Protein AF-A0A7Y3M6L6-F1 (afdb_monomer_lite)

Secondary structure (DSSP, 8-state):
-----PPPPPPPEEEEEETTS-EEEEEGGG-----HHHHHTSTTHHHHHHHHHHHHHHHHHHT----EEEPPPHHHHSPBPTTSEE-TT---SSS-HHHHHHHHHHHHTT--EEESHHHHHHHHHHHHHHT---SB-SS-SSB-HHHHHHHHHHHHHHHHHT-

Structure (mmCIF, N/CA/C/O backbone):
data_AF-A0A7Y3M6L6-F1
#
_entry.id   AF-A0A7Y3M6L6-F1
#
loop_
_atom_site.group_PDB
_atom_site.id
_atom_site.type_symbol
_atom_site.label_atom_id
_atom_site.label_alt_id
_atom_site.label_comp_id
_atom_site.label_asym_id
_atom_site.label_entity_id
_atom_site.label_seq_id
_atom_site.pdbx_PDB_ins_code
_atom_site.Cartn_x
_atom_site.Cartn_y
_atom_site.Cartn_z
_atom_site.occupancy
_atom_site.B_iso_or_equiv
_atom_site.auth_seq_id
_atom_site.auth_comp_id
_atom_site.auth_asym_id
_atom_site.auth_atom_id
_atom_site.pdbx_PDB_model_num
ATOM 1 N N . LEU A 1 1 ? -30.537 23.398 -22.363 1.00 46.38 1 LEU A N 1
ATOM 2 C CA . LEU A 1 1 ? -29.305 23.745 -21.617 1.00 46.38 1 LEU A CA 1
ATOM 3 C C . LEU A 1 1 ? -28.652 22.459 -21.111 1.00 46.38 1 LEU A C 1
ATOM 5 O O . LEU A 1 1 ? -28.718 22.153 -19.932 1.00 46.38 1 LEU A O 1
ATOM 9 N N . LEU A 1 2 ? -28.077 21.670 -22.021 1.00 45.72 2 LEU A N 1
ATOM 10 C CA . LEU A 1 2 ? -27.149 20.596 -21.671 1.00 45.72 2 LEU A CA 1
ATOM 11 C C . LEU A 1 2 ? -25.761 21.187 -21.897 1.00 45.72 2 LEU A C 1
ATOM 13 O O . LEU A 1 2 ? -25.328 21.326 -23.038 1.00 45.72 2 LEU A O 1
ATOM 17 N N . SER A 1 3 ? -25.142 21.664 -20.817 1.00 52.12 3 SER A N 1
ATOM 18 C CA . SER A 1 3 ? -23.756 22.124 -20.840 1.00 52.12 3 SER A CA 1
ATOM 19 C C . SER A 1 3 ? -22.883 20.951 -21.263 1.00 52.12 3 SER A C 1
ATOM 21 O O . SER A 1 3 ? -22.920 19.900 -20.625 1.00 52.12 3 SER A O 1
ATOM 23 N N . ALA A 1 4 ? -22.124 21.132 -22.341 1.00 55.09 4 ALA A N 1
ATOM 24 C CA . ALA A 1 4 ? -21.063 20.222 -22.727 1.00 55.09 4 ALA A CA 1
ATOM 25 C C . ALA A 1 4 ? -20.095 20.100 -21.543 1.00 55.09 4 ALA A C 1
ATOM 27 O O . ALA A 1 4 ? -19.437 21.070 -21.170 1.00 55.09 4 ALA A O 1
ATOM 28 N N . LEU A 1 5 ? -20.063 18.931 -20.905 1.00 56.50 5 LEU A N 1
ATOM 29 C CA . LEU A 1 5 ? -18.953 18.571 -20.038 1.00 56.50 5 LEU A CA 1
ATOM 30 C C . LEU A 1 5 ? -17.742 18.456 -20.961 1.00 56.50 5 LEU A C 1
ATOM 32 O O . LEU A 1 5 ? -17.739 17.616 -21.863 1.00 56.50 5 LEU A O 1
ATOM 36 N N . GLU A 1 6 ? -16.755 19.335 -20.790 1.00 52.41 6 GLU A N 1
ATOM 37 C CA . GLU A 1 6 ? -15.472 19.157 -21.462 1.00 52.41 6 GLU A CA 1
ATOM 38 C C . GLU A 1 6 ? -14.957 17.743 -21.153 1.00 52.41 6 GLU A C 1
ATOM 40 O O . GLU A 1 6 ? -15.026 17.313 -19.994 1.00 52.41 6 GLU A O 1
ATOM 45 N N . PRO A 1 7 ? -14.470 16.988 -22.154 1.00 55.97 7 PRO A N 1
ATOM 46 C CA . PRO A 1 7 ? -13.890 15.685 -21.890 1.00 55.97 7 PRO A CA 1
ATOM 47 C C . PRO A 1 7 ? -12.734 15.870 -20.909 1.00 55.97 7 PRO A C 1
ATOM 49 O O . PRO A 1 7 ? -11.814 16.654 -21.157 1.00 55.97 7 PRO A O 1
ATOM 52 N N . ALA A 1 8 ? -12.804 15.171 -19.774 1.00 60.97 8 ALA A N 1
ATOM 53 C CA . ALA A 1 8 ? -11.752 15.194 -18.772 1.00 60.97 8 ALA A CA 1
ATOM 54 C C . ALA A 1 8 ? -10.412 14.907 -19.461 1.00 60.97 8 ALA A C 1
ATOM 56 O O . ALA A 1 8 ? -10.277 13.903 -20.166 1.00 60.97 8 ALA A O 1
ATOM 57 N N . ARG A 1 9 ? -9.426 15.799 -19.291 1.00 61.66 9 ARG A N 1
ATOM 58 C CA . ARG A 1 9 ? -8.081 15.549 -19.819 1.00 61.66 9 ARG A CA 1
ATOM 59 C C . ARG A 1 9 ? -7.598 14.213 -19.246 1.00 61.66 9 ARG A C 1
ATOM 61 O O . ARG A 1 9 ? -7.657 14.052 -18.024 1.00 61.66 9 ARG A O 1
ATOM 68 N N . PRO A 1 10 ? -7.137 13.266 -20.083 1.00 62.94 10 PRO A N 1
ATOM 69 C CA . PRO A 1 10 ? -6.619 12.006 -19.582 1.00 62.94 10 PRO A CA 1
ATOM 70 C C . PRO A 1 10 ? -5.466 12.306 -18.627 1.00 62.94 10 PRO A C 1
ATOM 72 O O . PRO A 1 10 ? -4.549 13.065 -18.950 1.00 62.94 10 PRO A O 1
ATOM 75 N N . LEU A 1 11 ? -5.565 11.760 -17.418 1.00 67.31 11 LEU A N 1
ATOM 76 C CA . LEU A 1 11 ? -4.547 11.951 -16.397 1.00 67.31 11 LEU A CA 1
ATOM 77 C C . LEU A 1 11 ? -3.245 11.249 -16.828 1.00 67.31 11 LEU A C 1
ATOM 79 O O . LEU A 1 11 ? -3.307 10.242 -17.540 1.00 67.31 11 LEU A O 1
ATOM 83 N N . PRO A 1 12 ? -2.065 11.780 -16.460 1.00 83.56 12 PRO A N 1
ATOM 84 C CA . PRO A 1 12 ? -0.808 11.290 -17.009 1.00 83.56 12 PRO A CA 1
ATOM 85 C C . PRO A 1 12 ? -0.535 9.835 -16.600 1.00 83.56 12 PRO A C 1
ATOM 87 O O . PRO A 1 12 ? -0.612 9.470 -15.427 1.00 83.56 12 PRO A O 1
ATOM 90 N N . ILE A 1 13 ? -0.171 9.001 -17.575 1.00 87.25 13 ILE A N 1
ATOM 91 C CA . ILE A 1 13 ? 0.317 7.637 -17.347 1.00 87.25 13 ILE A CA 1
ATOM 92 C C . ILE A 1 13 ? 1.824 7.636 -17.590 1.00 87.25 13 ILE A C 1
ATOM 94 O O . ILE A 1 13 ? 2.278 7.964 -18.689 1.00 87.25 13 ILE A O 1
ATOM 98 N N . ARG A 1 14 ? 2.599 7.244 -16.577 1.00 89.25 14 ARG A N 1
ATOM 99 C CA . ARG A 1 14 ? 4.030 6.959 -16.719 1.00 89.25 14 ARG A CA 1
ATOM 100 C C . ARG A 1 14 ? 4.208 5.532 -17.220 1.00 89.25 14 ARG A C 1
ATOM 102 O O . ARG A 1 14 ? 3.554 4.614 -16.729 1.00 89.25 14 ARG A O 1
ATOM 109 N N . LYS A 1 15 ? 5.076 5.351 -18.212 1.00 90.69 15 LYS A N 1
ATOM 110 C CA . LYS A 1 15 ? 5.424 4.038 -18.761 1.00 90.69 15 LYS A CA 1
ATOM 111 C C . LYS A 1 15 ? 6.887 3.770 -18.466 1.00 90.69 15 LYS A C 1
ATOM 113 O O . LYS A 1 15 ? 7.746 4.410 -19.063 1.00 90.69 15 LYS A O 1
ATOM 118 N N . GLU A 1 16 ? 7.138 2.825 -17.578 1.00 91.00 16 GLU A N 1
ATOM 119 C CA . GLU A 1 16 ? 8.484 2.413 -17.189 1.00 91.00 16 GLU A CA 1
ATOM 120 C C . GLU A 1 16 ? 8.763 0.997 -17.701 1.00 91.00 16 GLU A C 1
ATOM 122 O O . GLU A 1 16 ? 7.869 0.327 -18.239 1.00 91.00 16 GLU A O 1
ATOM 127 N N . ARG A 1 17 ? 10.006 0.531 -17.553 1.00 93.75 17 ARG A N 1
ATOM 128 C CA . ARG A 1 17 ? 10.406 -0.809 -18.004 1.00 93.75 17 ARG A CA 1
ATOM 129 C C . ARG A 1 17 ? 10.890 -1.659 -16.845 1.00 93.75 17 ARG A C 1
ATOM 131 O O . ARG A 1 17 ? 11.713 -1.227 -16.046 1.00 93.75 17 ARG A O 1
ATOM 138 N N . LEU A 1 18 ? 10.407 -2.892 -16.797 1.00 91.94 18 LEU A N 1
ATOM 139 C CA . LEU A 1 18 ? 10.960 -3.933 -15.937 1.00 91.94 18 LEU A CA 1
ATOM 140 C C . LEU A 1 18 ? 12.336 -4.375 -16.453 1.00 91.94 18 LEU A C 1
ATOM 142 O O . LEU A 1 18 ? 12.720 -4.072 -17.584 1.00 91.94 18 LEU A O 1
ATOM 146 N N . ALA A 1 19 ? 13.070 -5.124 -15.630 1.00 87.31 19 ALA A N 1
ATOM 147 C CA . ALA A 1 19 ? 14.406 -5.623 -15.969 1.00 87.31 19 ALA A CA 1
ATOM 148 C C . ALA A 1 19 ? 14.448 -6.512 -17.232 1.00 87.31 19 ALA A C 1
ATOM 150 O O . ALA A 1 19 ? 15.494 -6.640 -17.860 1.00 87.31 19 ALA A O 1
ATOM 151 N N . ASP A 1 20 ? 13.320 -7.109 -17.625 1.00 88.94 20 ASP A N 1
ATOM 152 C CA . ASP A 1 20 ? 13.171 -7.889 -18.863 1.00 88.94 20 ASP A CA 1
ATOM 153 C C . ASP A 1 20 ? 12.770 -7.028 -20.083 1.00 88.94 20 ASP A C 1
ATOM 155 O O . ASP A 1 20 ? 12.491 -7.552 -21.160 1.00 88.94 20 ASP A O 1
ATOM 159 N N . GLY A 1 21 ? 12.706 -5.704 -19.919 1.00 91.25 21 GLY A N 1
ATOM 160 C CA . GLY A 1 21 ? 12.291 -4.743 -20.941 1.00 91.25 21 GLY A CA 1
ATOM 161 C C . GLY A 1 21 ? 10.775 -4.611 -21.117 1.00 91.25 21 GLY A C 1
ATOM 162 O O . GLY A 1 21 ? 10.329 -3.728 -21.859 1.00 91.25 21 GLY A O 1
ATOM 163 N N . SER A 1 22 ? 9.974 -5.438 -20.439 1.00 92.69 22 SER A N 1
ATOM 164 C CA . SER A 1 22 ? 8.517 -5.394 -20.542 1.00 92.69 22 SER A CA 1
ATOM 165 C C . SER A 1 22 ? 7.942 -4.135 -19.868 1.00 92.69 22 SER A C 1
ATOM 167 O O . SER A 1 22 ? 8.505 -3.636 -18.886 1.00 92.69 22 SER A O 1
ATOM 169 N N . PRO A 1 23 ? 6.831 -3.575 -20.383 1.00 93.94 23 PRO A N 1
ATOM 170 C CA . PRO A 1 23 ? 6.288 -2.330 -19.859 1.00 93.94 23 PRO A CA 1
ATOM 171 C C . PRO A 1 23 ? 5.566 -2.535 -18.524 1.00 93.94 23 PRO A C 1
ATOM 173 O O . PRO A 1 23 ? 4.863 -3.535 -18.318 1.00 93.94 23 PRO A O 1
ATOM 176 N N . LEU A 1 24 ? 5.678 -1.529 -17.660 1.00 94.25 24 LEU A N 1
ATOM 177 C CA . LEU A 1 24 ? 4.856 -1.356 -16.470 1.00 94.25 24 LEU A CA 1
ATOM 178 C C . LEU A 1 24 ? 4.320 0.077 -16.440 1.00 94.25 24 LEU A C 1
ATOM 180 O O . LEU A 1 24 ? 5.078 1.039 -16.570 1.00 94.25 24 LEU A O 1
ATOM 184 N N . HIS A 1 25 ? 3.005 0.224 -16.309 1.00 92.94 25 HIS A N 1
ATOM 185 C CA . HIS A 1 25 ? 2.355 1.526 -16.299 1.00 92.94 25 HIS A CA 1
ATOM 186 C C . HIS A 1 25 ? 2.020 1.969 -14.878 1.00 92.94 25 HIS A C 1
ATOM 188 O O . HIS A 1 25 ? 1.573 1.172 -14.048 1.00 92.94 25 HIS A O 1
ATOM 194 N N . PHE A 1 26 ? 2.182 3.263 -14.637 1.00 91.00 26 PHE A N 1
ATOM 195 C CA . PHE A 1 26 ? 1.878 3.916 -13.376 1.00 91.00 26 PHE A CA 1
ATOM 196 C C . PHE A 1 26 ? 0.950 5.091 -13.621 1.00 91.00 26 PHE A C 1
ATOM 198 O O . PHE A 1 26 ? 1.130 5.877 -14.555 1.00 91.00 26 PHE A O 1
ATOM 205 N N . TYR A 1 27 ? -0.049 5.216 -12.761 1.00 88.12 27 TYR A N 1
ATOM 206 C CA . TYR A 1 27 ? -0.957 6.343 -12.795 1.00 88.12 27 TYR A CA 1
ATOM 207 C C . TYR A 1 27 ? -0.368 7.483 -11.974 1.00 88.12 27 TYR A C 1
ATOM 209 O O . TYR A 1 27 ? -0.229 7.361 -10.758 1.00 88.12 27 TYR A O 1
ATOM 217 N N . SER A 1 28 ? -0.022 8.599 -12.618 1.00 81.31 28 SER A N 1
ATOM 218 C CA . SER A 1 28 ? 0.794 9.639 -11.981 1.00 81.31 28 SER A CA 1
ATOM 219 C C . SER A 1 28 ? 0.122 10.305 -10.778 1.00 81.31 28 SER A C 1
ATOM 221 O O . SER A 1 28 ? 0.803 10.923 -9.967 1.00 81.31 28 SER A O 1
ATOM 223 N N . ALA A 1 29 ? -1.204 10.204 -10.642 1.00 80.06 29 ALA A N 1
ATOM 224 C CA . ALA A 1 29 ? -1.906 10.717 -9.466 1.00 80.06 29 ALA A CA 1
ATOM 225 C C . ALA A 1 29 ? -1.575 9.930 -8.180 1.00 80.06 29 ALA A C 1
ATOM 227 O O . ALA A 1 29 ? -1.756 10.466 -7.087 1.00 80.06 29 ALA A O 1
ATOM 228 N N . TYR A 1 30 ? -1.076 8.693 -8.306 1.00 76.06 30 TYR A N 1
ATOM 229 C CA . TYR A 1 30 ? -0.619 7.851 -7.194 1.00 76.06 30 TYR A CA 1
ATOM 230 C C . TYR A 1 30 ? 0.900 7.899 -6.972 1.00 76.06 30 TYR A C 1
ATOM 232 O O . TYR A 1 30 ? 1.407 7.129 -6.155 1.00 76.06 30 TYR A O 1
ATOM 240 N N . ASP A 1 31 ? 1.618 8.809 -7.639 1.00 70.19 31 ASP A N 1
ATOM 241 C CA . ASP A 1 31 ? 3.052 9.009 -7.426 1.00 70.19 31 ASP A CA 1
ATOM 242 C C . ASP A 1 31 ? 3.289 9.520 -5.991 1.00 70.19 31 ASP A C 1
ATOM 244 O O . ASP A 1 31 ? 3.034 10.679 -5.649 1.00 70.19 31 ASP A O 1
ATOM 248 N N . GLN A 1 32 ? 3.702 8.607 -5.113 1.00 62.97 32 GLN A N 1
ATOM 249 C CA . GLN A 1 32 ? 3.755 8.806 -3.661 1.00 62.97 32 GLN A CA 1
ATOM 250 C C . GLN A 1 32 ? 5.123 9.285 -3.180 1.00 62.97 32 GLN A C 1
ATOM 252 O O . GLN A 1 32 ? 5.632 8.853 -2.149 1.00 62.97 32 GLN A O 1
ATOM 257 N N . ARG A 1 33 ? 5.690 10.263 -3.886 1.00 66.12 33 ARG A N 1
ATOM 258 C CA . ARG A 1 33 ? 6.813 11.072 -3.384 1.00 66.12 33 ARG A CA 1
ATOM 259 C C . ARG A 1 33 ? 6.394 12.097 -2.318 1.00 66.12 33 ARG A C 1
ATOM 261 O O . ARG A 1 33 ? 7.178 12.974 -1.981 1.00 66.12 33 ARG A O 1
ATOM 268 N N . ARG A 1 34 ? 5.165 11.995 -1.796 1.00 72.44 34 ARG A N 1
ATOM 269 C CA . ARG A 1 34 ? 4.650 12.879 -0.747 1.00 72.44 34 ARG A CA 1
ATOM 270 C C . ARG A 1 34 ? 5.380 12.613 0.562 1.00 72.44 34 ARG A C 1
ATOM 272 O O . ARG A 1 34 ? 5.441 11.481 1.046 1.00 72.44 34 ARG A O 1
ATOM 279 N N . THR A 1 35 ? 5.914 13.677 1.126 1.00 80.31 35 THR A N 1
ATOM 280 C CA . THR A 1 35 ? 6.566 13.693 2.429 1.00 80.31 35 THR A CA 1
ATOM 281 C C . THR A 1 35 ? 5.529 13.710 3.554 1.00 80.31 35 THR A C 1
ATOM 283 O O . THR A 1 35 ? 4.327 13.882 3.329 1.00 80.31 35 THR A O 1
ATOM 286 N N . ARG A 1 36 ? 5.989 13.547 4.800 1.00 84.38 36 ARG A N 1
ATOM 287 C CA . ARG A 1 36 ? 5.132 13.765 5.973 1.00 84.38 36 ARG A CA 1
ATOM 288 C C . ARG A 1 36 ? 4.608 15.201 6.007 1.00 84.38 36 ARG A C 1
ATOM 290 O O . ARG A 1 36 ? 3.440 15.412 6.302 1.00 84.38 36 ARG A O 1
ATOM 297 N N . GLU A 1 37 ? 5.451 16.167 5.655 1.00 87.31 37 GLU A N 1
ATOM 298 C CA . GLU A 1 37 ? 5.088 17.583 5.593 1.00 87.31 37 GLU A CA 1
ATOM 299 C C . GLU A 1 37 ? 3.946 17.835 4.599 1.00 87.31 37 GLU A C 1
ATOM 301 O O . GLU A 1 37 ? 2.959 18.475 4.958 1.00 87.31 37 GLU A O 1
ATOM 306 N N . ASP A 1 38 ? 4.009 17.239 3.402 1.00 86.06 38 ASP A N 1
ATOM 307 C CA . ASP A 1 38 ? 2.933 17.339 2.401 1.00 86.06 38 ASP A CA 1
ATOM 308 C C . ASP A 1 38 ? 1.596 16.806 2.928 1.00 86.06 38 ASP A C 1
ATOM 310 O O . ASP A 1 38 ? 0.525 17.325 2.603 1.00 86.06 38 ASP A O 1
ATOM 314 N N . MET A 1 39 ? 1.651 15.740 3.725 1.00 85.38 39 MET A N 1
ATOM 315 C CA . MET A 1 39 ? 0.474 15.121 4.318 1.00 85.38 39 MET A CA 1
ATOM 316 C C . MET A 1 39 ? -0.097 15.997 5.441 1.00 85.38 39 MET A C 1
ATOM 318 O O . MET A 1 39 ? -1.294 16.278 5.419 1.00 85.38 39 MET A O 1
ATOM 322 N N . LEU A 1 40 ? 0.747 16.524 6.336 1.00 89.81 40 LEU A N 1
ATOM 323 C CA . LEU A 1 40 ? 0.335 17.443 7.405 1.00 89.81 40 LEU A CA 1
ATOM 324 C C . LEU A 1 40 ? -0.269 18.744 6.854 1.00 89.81 40 LEU A C 1
ATOM 326 O O . LEU A 1 40 ? -1.228 19.276 7.416 1.00 89.81 40 LEU A O 1
ATOM 330 N N . ALA A 1 41 ? 0.264 19.245 5.739 1.00 91.75 41 ALA A N 1
ATOM 331 C CA . ALA A 1 41 ? -0.231 20.440 5.061 1.00 91.75 41 ALA A CA 1
ATOM 332 C C . ALA A 1 41 ? -1.503 20.188 4.228 1.00 91.75 41 ALA A C 1
ATOM 334 O O . ALA A 1 41 ? -2.119 21.132 3.721 1.00 91.75 41 ALA A O 1
ATOM 335 N N . HIS A 1 42 ? -1.917 18.930 4.049 1.00 90.62 42 HIS A N 1
ATOM 336 C CA . HIS A 1 42 ? -3.058 18.605 3.208 1.00 90.62 42 HIS A CA 1
ATOM 337 C C . HIS A 1 42 ? -4.364 19.107 3.839 1.00 90.62 42 HIS A C 1
ATOM 339 O O . HIS A 1 42 ? -4.670 18.822 4.992 1.00 90.62 42 HIS A O 1
ATOM 345 N N . LYS A 1 43 ? -5.216 19.777 3.052 1.00 95.31 43 LYS A N 1
ATOM 346 C CA . LYS A 1 43 ? -6.489 20.359 3.533 1.00 95.31 43 LYS A CA 1
ATOM 347 C C . LYS A 1 43 ? -7.435 19.367 4.230 1.00 95.31 43 LYS A C 1
ATOM 349 O O . LYS A 1 43 ? -8.258 19.774 5.039 1.00 95.31 43 LYS A O 1
ATOM 354 N N . ASN A 1 44 ? -7.328 18.075 3.905 1.00 93.88 44 ASN A N 1
ATOM 355 C CA . ASN A 1 44 ? -8.143 17.018 4.516 1.00 93.88 44 ASN A CA 1
ATOM 356 C C . ASN A 1 44 ? -7.482 16.382 5.748 1.00 93.88 44 ASN A C 1
ATOM 358 O O . ASN A 1 44 ? -8.089 15.503 6.347 1.00 93.88 44 ASN A O 1
ATOM 362 N N . PHE A 1 45 ? -6.260 16.775 6.119 1.00 93.50 45 PHE A N 1
ATOM 363 C CA . PHE A 1 45 ? -5.548 16.173 7.243 1.00 93.50 45 PHE A CA 1
ATOM 364 C C . PHE A 1 45 ? -6.310 16.283 8.576 1.00 93.50 45 PHE A C 1
ATOM 366 O O . PHE A 1 45 ? -6.407 15.269 9.263 1.00 93.50 45 PHE A O 1
ATOM 373 N N . PRO A 1 46 ? -6.962 17.416 8.920 1.00 95.94 46 PRO A N 1
ATOM 374 C CA . PRO A 1 46 ? -7.791 17.475 10.124 1.00 95.94 46 PRO A CA 1
ATOM 375 C C . PRO A 1 46 ? -8.923 16.438 10.125 1.00 95.94 46 PRO A C 1
ATOM 377 O O . PRO A 1 46 ? -9.113 15.748 11.119 1.00 95.94 46 PRO A O 1
ATOM 380 N N . ALA A 1 47 ? -9.624 16.273 8.997 1.00 96.88 47 ALA A N 1
ATOM 381 C CA . ALA A 1 47 ? -10.687 15.275 8.865 1.00 96.88 47 ALA A CA 1
ATOM 382 C C . ALA A 1 47 ? -10.140 13.839 8.918 1.00 96.88 47 ALA A C 1
ATOM 384 O O . ALA A 1 47 ? -10.740 12.968 9.539 1.00 96.88 47 ALA A O 1
ATOM 385 N N . PHE A 1 48 ? -8.978 13.600 8.305 1.00 94.56 48 PHE A N 1
ATOM 386 C CA . PHE A 1 48 ? -8.283 12.318 8.377 1.00 94.56 48 PHE A CA 1
ATOM 387 C C . PHE A 1 48 ? -7.902 11.962 9.817 1.00 94.56 48 PHE A C 1
ATOM 389 O O . PHE A 1 48 ? -8.137 10.840 10.241 1.00 94.56 48 PHE A O 1
ATOM 396 N N . LYS A 1 49 ? -7.392 12.921 10.594 1.00 96.19 49 LYS A N 1
ATOM 397 C CA . LYS A 1 49 ? -7.102 12.732 12.019 1.00 96.19 49 LYS A CA 1
ATOM 398 C C . LYS A 1 49 ? -8.370 12.451 12.834 1.00 96.19 49 LYS A C 1
ATOM 400 O O . LYS A 1 49 ? -8.370 11.528 13.642 1.00 96.19 49 LYS A O 1
ATOM 405 N N . SER A 1 50 ? -9.448 13.208 12.611 1.00 97.31 50 SER A N 1
ATOM 406 C CA . SER A 1 50 ? -10.732 12.988 13.297 1.00 97.31 50 SER A CA 1
ATOM 407 C C . SER A 1 50 ? -11.299 11.588 13.056 1.00 97.31 50 SER A C 1
ATOM 409 O O . SER A 1 50 ? -11.827 10.994 13.989 1.00 97.31 50 SER A O 1
ATOM 411 N N . LEU A 1 51 ? -11.107 11.022 11.859 1.00 96.69 51 LEU A N 1
ATOM 412 C CA . LEU A 1 51 ? -11.537 9.658 11.545 1.00 96.69 51 LEU A CA 1
ATOM 413 C C . LEU A 1 51 ? -10.926 8.607 12.486 1.00 96.69 51 LEU A C 1
ATOM 415 O O . LEU A 1 51 ? -11.613 7.655 12.836 1.00 96.69 51 LEU A O 1
ATOM 419 N N . PHE A 1 52 ? -9.663 8.753 12.905 1.00 97.38 52 PHE A N 1
ATOM 420 C CA . PHE A 1 52 ? -9.038 7.793 13.828 1.00 97.38 52 PHE A CA 1
ATOM 421 C C . PHE A 1 52 ? -9.653 7.863 15.226 1.00 97.38 52 PHE A C 1
ATOM 423 O O . PHE A 1 52 ? -9.890 6.821 15.833 1.00 97.38 52 PHE A O 1
ATOM 430 N N . ALA A 1 53 ? -9.964 9.069 15.706 1.00 96.88 53 ALA A N 1
ATOM 431 C CA . ALA A 1 53 ? -10.657 9.247 16.977 1.00 96.88 53 ALA A CA 1
ATOM 432 C C . ALA A 1 53 ? -12.068 8.635 16.933 1.00 96.88 53 ALA A C 1
ATOM 434 O O . ALA A 1 53 ? -12.419 7.842 17.802 1.00 96.88 53 ALA A O 1
ATOM 435 N N . GLU A 1 54 ? -12.838 8.937 15.883 1.00 97.25 54 GLU A N 1
ATOM 436 C CA . GLU A 1 54 ? -14.183 8.381 15.683 1.00 97.25 54 GLU A CA 1
ATOM 437 C C . GLU A 1 54 ? -14.153 6.851 15.551 1.00 97.25 54 GLU A C 1
ATOM 439 O O . GLU A 1 54 ? -14.973 6.157 16.151 1.00 97.25 54 GLU A O 1
ATOM 444 N N . LEU A 1 55 ? -13.178 6.305 14.817 1.00 96.50 55 LEU A N 1
ATOM 445 C CA . LEU A 1 55 ? -12.993 4.862 14.689 1.00 96.50 55 LEU A CA 1
ATOM 446 C C . LEU A 1 55 ? -12.691 4.213 16.043 1.00 96.50 55 LEU A C 1
ATOM 448 O O . LEU A 1 55 ? -13.281 3.183 16.357 1.00 96.50 55 LEU A O 1
ATOM 452 N N . ALA A 1 56 ? -11.798 4.796 16.843 1.00 96.38 56 ALA A N 1
ATOM 453 C CA . ALA A 1 56 ? -11.454 4.267 18.161 1.00 96.38 56 ALA A CA 1
ATOM 454 C C . ALA A 1 56 ? -12.660 4.258 19.111 1.00 96.38 56 ALA A C 1
ATOM 456 O O . ALA A 1 56 ? -12.897 3.261 19.801 1.00 96.38 56 ALA A O 1
ATOM 457 N N . ASP A 1 57 ? -13.464 5.324 19.091 1.00 97.19 57 ASP A N 1
ATOM 458 C CA . ASP A 1 57 ? -14.699 5.405 19.869 1.00 97.19 57 ASP A CA 1
ATOM 459 C C . ASP A 1 57 ? -15.705 4.325 19.442 1.00 97.19 57 ASP A C 1
ATOM 461 O O . ASP A 1 57 ? -16.234 3.609 20.297 1.00 97.19 57 ASP A O 1
ATOM 465 N N . GLU A 1 58 ? -15.933 4.141 18.139 1.00 96.94 58 GLU A N 1
ATOM 466 C CA . GLU A 1 58 ? -16.839 3.106 17.615 1.00 96.94 58 GLU A CA 1
ATOM 467 C C . GLU A 1 58 ? -16.353 1.686 17.944 1.00 96.94 58 GLU A C 1
ATOM 469 O O . GLU A 1 58 ? -17.145 0.831 18.351 1.00 96.94 58 GLU A O 1
ATOM 474 N N . VAL A 1 59 ? -15.049 1.431 17.809 1.00 95.62 59 VAL A N 1
ATOM 475 C CA . VAL A 1 59 ? -14.420 0.143 18.140 1.00 95.62 59 VAL A CA 1
ATOM 476 C C . VAL A 1 59 ? -14.619 -0.198 19.611 1.00 95.62 59 VAL A C 1
ATOM 478 O O . VAL A 1 59 ? -15.036 -1.314 19.935 1.00 95.62 59 VAL A O 1
ATOM 481 N N . LYS A 1 60 ? -14.387 0.775 20.497 1.00 94.94 60 LYS A N 1
ATOM 482 C CA . LYS A 1 60 ? -14.563 0.616 21.941 1.00 94.94 60 LYS A CA 1
ATOM 483 C C . LYS A 1 60 ? -16.025 0.411 22.322 1.00 94.94 60 LYS A C 1
ATOM 485 O O . LYS A 1 60 ? -16.321 -0.460 23.133 1.00 94.94 60 LYS A O 1
ATOM 490 N N . GLN A 1 61 ? -16.940 1.190 21.746 1.00 97.00 61 GLN A N 1
ATOM 491 C CA . GLN A 1 61 ? -18.371 1.099 22.052 1.00 97.00 61 GLN A CA 1
ATOM 492 C C . GLN A 1 61 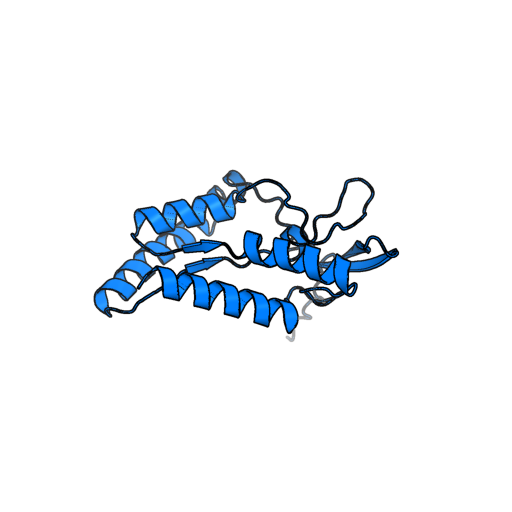? -18.991 -0.227 21.604 1.00 97.00 61 GLN A C 1
ATOM 494 O O . GLN A 1 61 ? -19.922 -0.713 22.244 1.00 97.00 61 GLN A O 1
ATOM 499 N N . ARG A 1 62 ? -18.505 -0.796 20.496 1.00 96.44 62 ARG A N 1
ATOM 500 C CA . ARG A 1 62 ? -19.055 -2.026 19.908 1.00 96.44 62 ARG A CA 1
ATOM 501 C C . ARG A 1 62 ? -18.302 -3.292 20.298 1.00 96.44 62 ARG A C 1
ATOM 503 O O . ARG A 1 62 ? -18.743 -4.371 19.915 1.00 96.44 62 ARG A O 1
ATOM 510 N N . GLU A 1 63 ? -17.179 -3.164 21.001 1.00 94.19 63 GLU A N 1
ATOM 511 C CA . GLU A 1 63 ? -16.308 -4.279 21.392 1.00 94.19 63 GLU A CA 1
ATOM 512 C C . GLU A 1 63 ? -15.846 -5.127 20.184 1.00 94.19 63 GLU A C 1
ATOM 514 O O . GLU A 1 63 ? -15.784 -6.357 20.237 1.00 94.19 63 GLU A O 1
ATOM 519 N N . ILE A 1 64 ? -15.528 -4.470 19.059 1.00 92.19 64 ILE A N 1
ATOM 520 C CA . ILE A 1 64 ? -15.122 -5.141 17.812 1.00 92.19 64 ILE A CA 1
ATOM 521 C C . ILE A 1 64 ? -13.601 -5.124 17.669 1.00 92.19 64 ILE A C 1
ATOM 523 O O . ILE A 1 64 ? -12.988 -4.066 17.566 1.00 92.19 64 ILE A O 1
ATOM 527 N N . ALA A 1 65 ? -12.987 -6.301 17.544 1.00 89.50 65 ALA A N 1
ATOM 528 C CA . ALA A 1 65 ? -11.574 -6.400 17.190 1.00 89.50 65 ALA A CA 1
ATOM 529 C C . ALA A 1 65 ? -11.310 -5.763 15.813 1.00 89.50 65 ALA A C 1
ATOM 531 O O . ALA A 1 65 ? -11.893 -6.178 14.809 1.00 89.50 65 ALA A O 1
ATOM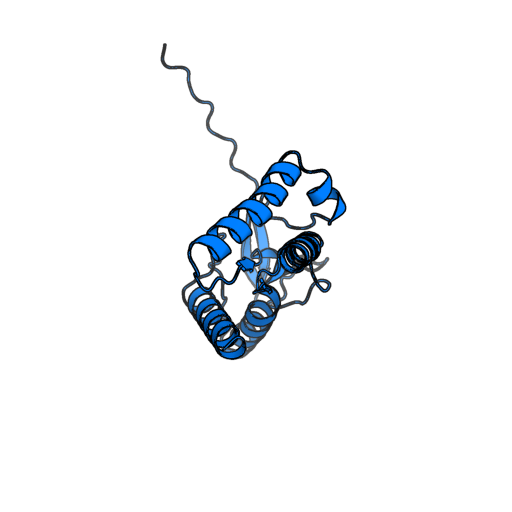 532 N N . THR A 1 66 ? -10.416 -4.775 15.771 1.00 91.88 66 THR A N 1
ATOM 533 C CA . THR A 1 66 ? -10.125 -3.984 14.568 1.00 91.88 66 THR A CA 1
ATOM 534 C C . THR A 1 66 ? -8.626 -3.926 14.304 1.00 91.88 66 THR A C 1
ATOM 536 O O . THR A 1 66 ? -7.823 -3.859 15.228 1.00 91.88 66 THR A O 1
ATOM 539 N N . LEU A 1 67 ? -8.260 -3.955 13.022 1.00 94.94 67 LEU A N 1
ATOM 540 C CA . LEU A 1 67 ? -6.901 -3.764 12.531 1.00 94.94 67 LEU A CA 1
ATOM 541 C C . LEU A 1 67 ? -6.959 -2.764 11.376 1.00 94.94 67 LEU A C 1
ATOM 543 O O . LEU A 1 67 ? -7.623 -3.026 10.370 1.00 94.94 67 LEU A O 1
ATOM 547 N N . VAL A 1 68 ? -6.256 -1.643 11.496 1.00 95.94 68 VAL A N 1
ATOM 548 C CA . VAL A 1 68 ? -6.106 -0.695 10.388 1.00 95.94 68 VAL A CA 1
ATOM 549 C C . VAL A 1 68 ? -4.968 -1.181 9.497 1.00 95.94 68 VAL A C 1
ATOM 551 O O . VAL A 1 68 ? -3.831 -1.357 9.935 1.00 95.94 68 VAL A O 1
ATOM 554 N N . VAL A 1 69 ? -5.276 -1.418 8.225 1.00 95.94 69 VAL A N 1
ATOM 555 C CA . VAL A 1 69 ? -4.317 -1.945 7.253 1.00 95.94 69 VAL A CA 1
ATOM 556 C C . VAL A 1 69 ? -4.006 -0.878 6.215 1.00 95.94 69 VAL A C 1
ATOM 558 O O . VAL A 1 69 ? -4.909 -0.374 5.546 1.00 95.94 69 VAL A O 1
ATOM 561 N N . VAL A 1 70 ? -2.724 -0.561 6.049 1.00 93.56 70 VAL A N 1
ATOM 562 C CA . VAL A 1 70 ? -2.258 0.409 5.055 1.00 93.56 70 VAL A CA 1
ATOM 563 C C . VAL A 1 70 ? -1.703 -0.336 3.851 1.00 93.56 70 VAL A C 1
ATOM 565 O O . VAL A 1 70 ? -0.670 -1.000 3.930 1.00 93.56 70 VAL A O 1
ATOM 568 N N . ALA A 1 71 ? -2.401 -0.232 2.721 1.00 93.12 71 ALA A N 1
ATOM 569 C CA . ALA A 1 71 ? -1.941 -0.782 1.454 1.00 93.12 71 ALA A CA 1
ATOM 570 C C . ALA A 1 71 ? -0.961 0.189 0.767 1.00 93.12 71 ALA A C 1
ATOM 572 O O . ALA A 1 71 ? -1.280 1.375 0.630 1.00 93.12 71 ALA A O 1
ATOM 573 N N . PRO A 1 72 ? 0.211 -0.280 0.299 1.00 90.62 72 PRO A N 1
ATOM 574 C CA . PRO A 1 72 ? 1.120 0.556 -0.472 1.00 90.62 72 PRO A CA 1
ATOM 575 C C . PRO A 1 72 ? 0.563 0.833 -1.869 1.00 90.62 72 PRO A C 1
ATOM 577 O O . PRO A 1 72 ? -0.219 0.056 -2.420 1.00 90.62 72 PRO A O 1
ATOM 580 N N . THR A 1 73 ? 1.039 1.905 -2.498 1.00 90.00 73 THR A N 1
ATOM 581 C CA . THR A 1 73 ? 0.834 2.089 -3.936 1.00 90.00 73 THR A CA 1
ATOM 582 C C . THR A 1 73 ? 1.793 1.229 -4.751 1.00 90.00 73 THR A C 1
ATOM 584 O O . THR A 1 73 ? 2.859 0.820 -4.283 1.00 90.00 73 THR A O 1
ATOM 587 N N . LYS A 1 74 ? 1.434 1.006 -6.018 1.00 92.00 74 LYS A N 1
ATOM 5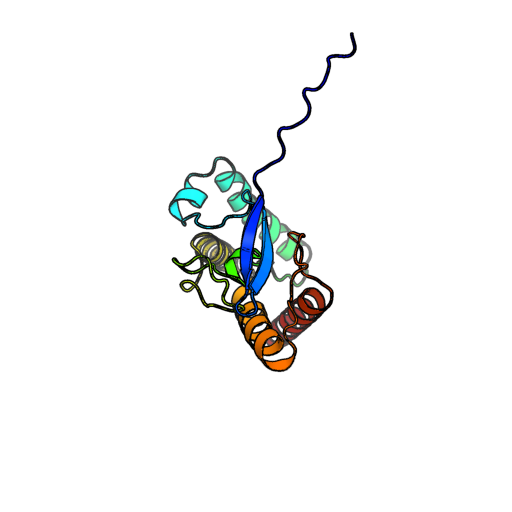88 C CA . LYS A 1 74 ? 2.250 0.267 -6.986 1.00 92.00 74 LYS A CA 1
ATOM 589 C C . LYS A 1 74 ? 3.678 0.814 -7.085 1.00 92.00 74 LYS A C 1
ATOM 591 O O . LYS A 1 74 ? 4.617 0.031 -7.038 1.00 92.00 74 LYS A O 1
ATOM 596 N N . ASP A 1 75 ? 3.854 2.136 -7.142 1.00 89.31 75 ASP A N 1
ATOM 597 C CA . ASP A 1 75 ? 5.175 2.790 -7.203 1.00 89.31 75 ASP A CA 1
ATOM 598 C C . ASP A 1 75 ? 6.078 2.466 -6.003 1.00 89.31 75 ASP A C 1
ATOM 600 O O . ASP A 1 75 ? 7.300 2.485 -6.126 1.00 89.31 75 ASP A O 1
ATOM 604 N N . ARG A 1 76 ? 5.502 2.154 -4.834 1.00 87.75 76 ARG A N 1
ATOM 605 C CA . ARG A 1 76 ? 6.276 1.793 -3.637 1.00 87.75 76 ARG A CA 1
ATOM 606 C C . ARG A 1 76 ? 6.752 0.344 -3.657 1.00 87.75 76 ARG A C 1
ATOM 608 O O . ARG A 1 76 ? 7.802 0.058 -3.095 1.00 87.75 76 ARG A O 1
ATOM 615 N N . VAL A 1 77 ? 5.999 -0.549 -4.297 1.00 91.75 77 VAL A N 1
ATOM 616 C CA . VAL A 1 77 ? 6.391 -1.957 -4.486 1.00 91.75 77 VAL A CA 1
ATOM 617 C C . VAL A 1 77 ? 7.282 -2.126 -5.721 1.00 91.75 77 VAL A C 1
ATOM 619 O O . VAL A 1 77 ? 8.114 -3.029 -5.769 1.00 91.75 77 VAL A O 1
ATOM 622 N N . TYR A 1 78 ? 7.139 -1.242 -6.707 1.00 91.75 78 TYR A N 1
ATOM 623 C CA . TYR A 1 78 ? 7.867 -1.248 -7.974 1.00 91.75 78 TYR A CA 1
ATOM 624 C C . TYR A 1 78 ? 8.591 0.085 -8.205 1.00 91.75 78 TYR A C 1
ATOM 626 O O . TYR A 1 78 ? 8.267 0.791 -9.165 1.00 91.75 78 TYR A O 1
ATOM 634 N N . PRO A 1 79 ? 9.557 0.462 -7.349 1.00 88.69 79 PRO A N 1
ATOM 635 C CA . PRO A 1 79 ? 10.268 1.720 -7.514 1.00 88.69 79 PRO A CA 1
ATOM 636 C C . PRO A 1 79 ? 11.012 1.773 -8.850 1.00 88.69 79 PRO A C 1
ATOM 638 O O . PRO A 1 79 ? 11.643 0.802 -9.283 1.00 88.69 79 PRO A O 1
ATOM 641 N N . THR A 1 80 ? 10.946 2.942 -9.483 1.00 85.88 80 THR A N 1
ATOM 642 C CA . THR A 1 80 ? 11.720 3.278 -10.679 1.00 85.88 80 THR A CA 1
ATOM 643 C C . THR A 1 80 ? 13.077 3.848 -10.268 1.00 85.88 80 THR A C 1
ATOM 645 O O . THR A 1 80 ? 13.140 4.804 -9.494 1.00 85.88 80 THR A O 1
ATOM 648 N N . ALA A 1 81 ? 14.163 3.276 -10.779 1.00 81.81 81 ALA A N 1
ATOM 649 C CA . ALA A 1 81 ? 15.513 3.792 -10.618 1.00 81.81 81 ALA A CA 1
ATOM 650 C C . ALA A 1 81 ? 15.750 5.017 -11.523 1.00 81.81 81 ALA A C 1
ATOM 652 O O . ALA A 1 81 ? 14.951 5.334 -12.406 1.00 81.81 81 ALA A O 1
ATOM 653 N N . ALA A 1 82 ? 16.872 5.713 -11.320 1.00 78.56 82 ALA A N 1
ATOM 654 C CA . ALA A 1 82 ? 17.203 6.930 -12.070 1.00 78.56 82 ALA A CA 1
ATOM 655 C C . ALA A 1 82 ? 17.367 6.703 -13.587 1.00 78.56 82 ALA A C 1
ATOM 657 O O . ALA A 1 82 ? 17.211 7.639 -14.367 1.00 78.56 82 ALA A O 1
ATOM 658 N N . ASP A 1 83 ? 17.663 5.472 -14.005 1.00 81.19 83 ASP A N 1
ATOM 659 C CA . ASP A 1 83 ? 17.774 5.068 -15.410 1.00 81.19 83 ASP A CA 1
ATOM 660 C C . ASP A 1 83 ? 16.425 4.660 -16.044 1.00 81.19 83 ASP A C 1
ATOM 662 O O . ASP A 1 83 ? 16.388 4.253 -17.206 1.00 81.19 83 ASP A O 1
ATOM 666 N N . GLY A 1 84 ? 15.315 4.774 -15.303 1.00 79.19 84 GLY A N 1
ATOM 667 C CA . GLY A 1 84 ? 13.975 4.384 -15.754 1.00 79.19 84 GLY A CA 1
ATOM 668 C C . GLY A 1 84 ? 13.669 2.887 -15.615 1.00 79.19 84 GLY A C 1
ATOM 669 O O . GLY A 1 84 ? 12.596 2.438 -16.030 1.00 79.19 84 GLY A O 1
ATOM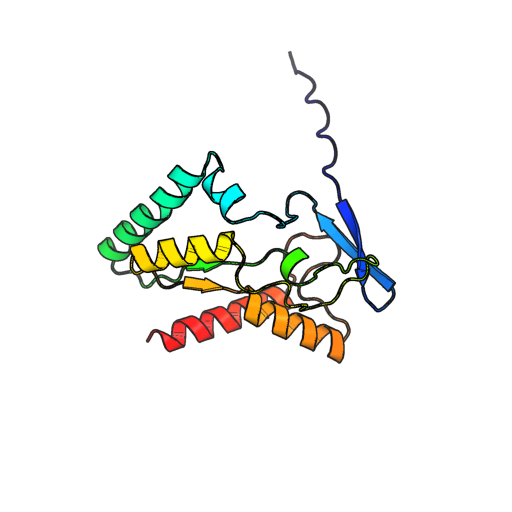 670 N N . SER A 1 85 ? 14.585 2.094 -15.048 1.00 84.88 85 SER A N 1
ATOM 671 C CA . SER A 1 85 ? 14.339 0.679 -14.764 1.00 84.88 85 SER A CA 1
ATOM 672 C C . SER A 1 85 ? 13.492 0.500 -13.504 1.00 84.88 85 SER A C 1
ATOM 674 O O . SER A 1 85 ? 13.625 1.229 -12.525 1.00 84.88 85 SER A O 1
ATOM 676 N N . VAL A 1 86 ? 12.599 -0.483 -13.507 1.00 87.62 86 VAL A N 1
ATOM 677 C CA . VAL A 1 86 ? 11.782 -0.851 -12.348 1.00 87.62 86 VAL A CA 1
ATOM 678 C C . VAL A 1 86 ? 12.388 -2.062 -11.657 1.00 87.62 86 VAL A C 1
ATOM 680 O O . VAL A 1 86 ? 12.614 -3.093 -12.296 1.00 87.62 86 VAL A O 1
ATOM 683 N N . THR A 1 87 ? 12.557 -1.964 -10.337 1.00 85.44 87 THR A N 1
ATOM 684 C CA . THR A 1 87 ? 13.011 -3.077 -9.491 1.00 85.44 87 THR A CA 1
ATOM 685 C C . THR A 1 87 ? 11.863 -3.580 -8.613 1.00 85.44 87 THR A C 1
ATOM 687 O O . THR A 1 87 ? 11.520 -2.916 -7.633 1.00 85.44 87 THR A O 1
ATOM 690 N N . PRO A 1 88 ? 11.257 -4.743 -8.919 1.00 87.62 88 PRO A N 1
ATOM 691 C CA . PRO A 1 88 ? 10.262 -5.362 -8.048 1.00 87.62 88 PRO A CA 1
ATOM 692 C C . PRO A 1 88 ? 10.774 -5.561 -6.624 1.00 87.62 88 PRO A C 1
ATOM 694 O O . PRO A 1 88 ? 11.861 -6.096 -6.417 1.00 87.62 88 PRO A O 1
ATOM 697 N N . GLY A 1 89 ? 9.975 -5.112 -5.658 1.00 80.44 89 GLY A N 1
ATOM 698 C CA . GLY A 1 89 ? 10.257 -5.218 -4.233 1.00 80.44 89 GLY A CA 1
ATOM 699 C C . GLY A 1 89 ? 11.441 -4.388 -3.746 1.00 80.44 89 GLY A C 1
ATOM 700 O O . GLY A 1 89 ? 11.928 -4.622 -2.638 1.00 80.44 89 GLY A O 1
ATOM 701 N N . GLY A 1 90 ? 11.897 -3.408 -4.537 1.00 70.62 90 GLY A N 1
ATOM 702 C CA . GLY A 1 90 ? 12.875 -2.435 -4.073 1.00 70.62 90 GLY A CA 1
ATOM 703 C C . GLY A 1 90 ? 12.353 -1.746 -2.813 1.00 70.62 90 GLY A C 1
ATOM 704 O O . GLY A 1 90 ? 11.330 -1.065 -2.841 1.00 70.62 90 GLY A O 1
ATOM 705 N N . LEU A 1 91 ? 13.046 -1.935 -1.690 1.00 60.97 91 LEU A N 1
ATOM 706 C CA . LEU A 1 91 ? 12.782 -1.200 -0.458 1.00 60.97 91 LEU A CA 1
ATOM 707 C C . LEU A 1 91 ? 13.296 0.233 -0.653 1.00 60.97 91 LEU A C 1
ATOM 709 O O . LEU A 1 91 ? 14.360 0.595 -0.159 1.00 60.97 91 LEU A O 1
ATOM 713 N N . GLY A 1 92 ? 12.573 1.046 -1.428 1.00 54.56 92 GLY A N 1
ATOM 714 C CA . GLY A 1 92 ? 12.712 2.497 -1.323 1.00 54.56 92 GLY A CA 1
ATOM 715 C C . GLY A 1 92 ? 12.462 2.880 0.135 1.00 54.56 92 GLY A C 1
ATOM 716 O O . GLY A 1 92 ? 11.578 2.283 0.743 1.00 54.56 92 GLY A O 1
ATOM 717 N N . GLU A 1 93 ? 13.273 3.793 0.679 1.00 54.72 93 GLU A N 1
ATOM 718 C CA . GLU A 1 93 ? 13.379 4.184 2.098 1.00 54.72 93 GLU A CA 1
ATOM 719 C C . GLU A 1 93 ? 12.238 3.725 3.031 1.00 54.72 93 GLU A C 1
ATOM 721 O O . GLU A 1 93 ? 11.049 3.936 2.753 1.00 54.72 93 GLU A O 1
ATOM 726 N N . SER A 1 94 ? 12.646 3.134 4.164 1.00 56.66 94 SER A N 1
ATOM 727 C CA . SER A 1 94 ? 11.830 2.773 5.333 1.00 56.66 94 SER A CA 1
ATOM 728 C C . SER A 1 94 ? 10.692 3.759 5.604 1.00 56.66 94 SER A C 1
ATOM 730 O O . SER A 1 94 ? 10.920 4.956 5.507 1.00 56.66 94 SER A O 1
ATOM 732 N N . THR A 1 95 ? 9.515 3.236 5.978 1.00 62.16 95 THR A N 1
ATOM 733 C CA . THR A 1 95 ? 8.298 3.940 6.439 1.00 62.16 95 THR A CA 1
ATOM 734 C C . THR A 1 95 ? 8.066 5.311 5.793 1.00 62.16 95 THR A C 1
ATOM 736 O O . THR A 1 95 ? 8.647 6.316 6.191 1.00 62.16 95 THR A O 1
ATOM 739 N N . THR A 1 96 ? 7.149 5.381 4.822 1.00 73.25 96 THR A N 1
ATOM 740 C CA . THR A 1 96 ? 6.762 6.664 4.206 1.00 73.25 96 THR A CA 1
ATOM 741 C C . THR A 1 96 ? 6.296 7.677 5.253 1.00 73.25 96 THR A C 1
ATOM 743 O O . THR A 1 96 ? 5.775 7.299 6.301 1.00 73.25 96 THR A O 1
ATOM 746 N N . GLY A 1 97 ? 6.383 8.973 4.938 1.00 80.00 97 GLY A N 1
ATOM 747 C CA . GLY A 1 97 ? 5.816 10.013 5.801 1.00 80.00 97 GLY A CA 1
ATOM 748 C C . GLY A 1 97 ? 4.322 9.816 6.092 1.00 80.00 97 GLY A C 1
ATOM 749 O O . GLY A 1 97 ? 3.867 10.143 7.182 1.00 80.00 97 GLY A O 1
ATOM 750 N N . PHE A 1 98 ? 3.583 9.215 5.152 1.00 84.75 98 PHE A N 1
ATOM 751 C CA . PHE A 1 98 ? 2.195 8.806 5.359 1.00 84.75 98 PHE A CA 1
ATOM 752 C C . PHE A 1 98 ? 2.073 7.668 6.380 1.00 84.75 98 PHE A C 1
ATOM 754 O O . PHE A 1 98 ? 1.308 7.785 7.329 1.00 84.75 98 PHE A O 1
ATOM 761 N N . MET A 1 99 ? 2.844 6.588 6.220 1.00 87.00 99 MET A N 1
ATOM 762 C CA . MET A 1 99 ? 2.811 5.459 7.155 1.00 87.00 99 MET A CA 1
ATOM 763 C C . MET A 1 99 ? 3.275 5.867 8.559 1.00 87.00 99 MET A C 1
ATOM 765 O O . MET A 1 99 ? 2.715 5.397 9.542 1.00 87.00 99 MET A O 1
ATOM 769 N N . ALA A 1 100 ? 4.261 6.764 8.661 1.00 87.94 100 ALA A N 1
ATOM 770 C CA . ALA A 1 100 ? 4.718 7.300 9.939 1.00 87.94 100 ALA A CA 1
ATOM 771 C C . ALA A 1 100 ? 3.587 8.032 10.674 1.00 87.94 100 ALA A C 1
ATOM 773 O O . ALA A 1 100 ? 3.385 7.801 11.858 1.00 87.94 100 ALA A O 1
ATOM 774 N N . GLU A 1 101 ? 2.811 8.858 9.969 1.00 91.12 101 GLU A N 1
ATOM 775 C CA . GLU A 1 101 ? 1.652 9.509 10.581 1.00 91.12 101 GLU A CA 1
ATOM 776 C C . GLU A 1 101 ? 0.547 8.520 10.936 1.00 91.12 101 GLU A C 1
ATOM 778 O O . GLU A 1 101 ? -0.047 8.635 12.002 1.00 91.12 101 GLU A O 1
ATOM 783 N N . VAL A 1 102 ? 0.262 7.549 10.063 1.00 92.62 102 VAL A N 1
ATOM 784 C CA . VAL A 1 102 ? -0.734 6.525 10.385 1.00 92.62 102 VAL A CA 1
ATOM 785 C C . VAL A 1 102 ? -0.333 5.796 11.663 1.00 92.62 102 VAL A C 1
ATOM 787 O O . VAL A 1 102 ? -1.172 5.675 12.542 1.00 92.62 102 VAL A O 1
ATOM 790 N N . ASN A 1 103 ? 0.932 5.390 11.810 1.00 92.38 103 ASN A N 1
ATOM 791 C CA . ASN A 1 103 ? 1.423 4.773 13.043 1.00 92.38 103 ASN A CA 1
ATOM 792 C C . ASN A 1 103 ? 1.220 5.680 14.263 1.00 92.38 103 ASN A C 1
ATOM 794 O O . ASN A 1 103 ? 0.660 5.223 15.250 1.00 92.38 103 ASN A O 1
ATOM 798 N N . ASP A 1 104 ? 1.585 6.962 14.178 1.00 94.44 104 ASP A N 1
ATOM 799 C CA . ASP A 1 104 ? 1.405 7.895 15.299 1.00 94.44 104 ASP A CA 1
ATOM 800 C C . ASP A 1 104 ? -0.078 8.050 15.690 1.00 94.44 104 ASP A C 1
ATOM 802 O O . ASP A 1 104 ? -0.410 8.109 16.875 1.00 94.44 104 ASP A O 1
ATOM 806 N N . LEU A 1 105 ? -0.989 8.093 14.710 1.00 95.94 105 LEU A N 1
ATOM 807 C CA . LEU A 1 105 ? -2.436 8.146 14.954 1.00 95.94 105 LEU A CA 1
ATOM 808 C C . LEU A 1 105 ? -2.960 6.842 15.560 1.00 95.94 105 LEU A C 1
ATOM 810 O O . LEU A 1 105 ? -3.791 6.874 16.463 1.00 95.94 105 LEU A O 1
ATOM 814 N N . CYS A 1 106 ? -2.476 5.702 15.081 1.00 96.31 106 CYS A N 1
ATOM 815 C CA . CYS A 1 106 ? -2.813 4.397 15.628 1.00 96.31 106 CYS A CA 1
ATOM 816 C C . CYS A 1 106 ? -2.390 4.264 17.090 1.00 96.31 106 CYS A C 1
ATOM 818 O O . CYS A 1 106 ? -3.213 3.912 17.934 1.00 96.31 106 CYS A O 1
ATOM 820 N N . ASP A 1 107 ? -1.140 4.618 17.391 1.00 96.12 107 ASP A N 1
ATOM 821 C CA . ASP A 1 107 ? -0.572 4.567 18.736 1.00 96.12 107 ASP A CA 1
ATOM 822 C C . ASP A 1 107 ? -1.323 5.513 19.684 1.00 96.12 107 ASP A C 1
ATOM 824 O O . ASP A 1 107 ? -1.677 5.127 20.797 1.00 96.12 107 ASP A O 1
ATOM 828 N N . ALA A 1 108 ? -1.645 6.731 19.230 1.00 97.19 108 ALA A N 1
ATOM 829 C CA . ALA A 1 108 ? -2.394 7.712 20.019 1.00 97.19 108 ALA A CA 1
ATOM 830 C C . ALA A 1 108 ? -3.825 7.269 20.371 1.00 97.19 108 ALA A C 1
ATOM 832 O O . ALA A 1 108 ? -4.405 7.785 21.329 1.00 97.19 108 ALA A O 1
ATOM 833 N N . HIS A 1 109 ? -4.397 6.347 19.596 1.00 96.56 109 HIS A N 1
ATOM 834 C CA . HIS A 1 109 ? -5.768 5.866 19.749 1.00 96.56 109 HIS A CA 1
ATOM 835 C C . HIS A 1 109 ? -5.855 4.382 20.134 1.00 96.56 109 HIS A C 1
ATOM 837 O O . HIS A 1 109 ? -6.947 3.819 20.109 1.00 96.56 109 HIS A O 1
ATOM 843 N N . GLU A 1 110 ? -4.728 3.756 20.495 1.00 94.62 110 GLU A N 1
ATOM 844 C CA . GLU A 1 110 ? -4.637 2.332 20.855 1.00 94.62 110 GLU A CA 1
ATOM 845 C C . GLU A 1 110 ? -5.232 1.397 19.778 1.00 94.62 110 GLU A C 1
ATOM 847 O O . GLU A 1 110 ? -5.792 0.339 20.071 1.00 94.62 110 GLU A O 1
ATOM 852 N N . LEU A 1 111 ? -5.115 1.786 18.505 1.00 95.19 111 LEU A N 1
ATOM 853 C CA . LEU A 1 111 ? -5.592 1.008 17.364 1.00 95.19 111 LEU A CA 1
ATOM 854 C C . LEU A 1 111 ? -4.455 0.138 16.806 1.00 95.19 111 LEU A C 1
ATOM 856 O O . LEU A 1 111 ? -3.410 0.669 16.429 1.00 95.19 111 LEU A O 1
ATOM 860 N N . PRO A 1 112 ? -4.640 -1.187 16.662 1.00 94.19 112 PRO A N 1
ATOM 861 C CA . PRO A 1 112 ? -3.666 -2.027 15.980 1.00 94.19 112 PRO A CA 1
ATOM 862 C C . PRO A 1 112 ? -3.527 -1.616 14.515 1.00 94.19 112 PRO A C 1
ATOM 864 O O . PRO A 1 112 ? -4.527 -1.502 13.797 1.00 94.19 112 PRO A O 1
ATOM 867 N N . CYS A 1 113 ? -2.285 -1.469 14.049 1.00 94.69 113 CYS A N 1
ATOM 868 C CA . CYS A 1 113 ? -1.991 -1.077 12.673 1.00 94.69 113 CYS A CA 1
ATOM 869 C C . CYS A 1 113 ? -0.992 -2.004 11.986 1.00 94.69 113 CYS A C 1
ATOM 871 O O . CYS A 1 113 ? -0.174 -2.680 12.622 1.00 94.69 113 CYS A O 1
ATOM 873 N N . PHE A 1 114 ? -1.111 -2.091 10.661 1.00 94.88 114 PHE A N 1
ATOM 874 C CA . PHE A 1 114 ? -0.290 -2.977 9.849 1.00 94.88 114 PHE A CA 1
ATOM 875 C C . PHE A 1 114 ? 0.048 -2.377 8.486 1.00 94.88 114 PHE A C 1
ATOM 877 O O . PHE A 1 114 ? -0.835 -2.092 7.675 1.00 94.88 114 PHE A O 1
ATOM 884 N N . ASP A 1 115 ? 1.348 -2.235 8.235 1.00 93.25 115 ASP A N 1
ATOM 885 C CA . ASP A 1 115 ? 1.901 -1.841 6.942 1.00 93.25 115 ASP A CA 1
ATOM 886 C C . ASP A 1 115 ? 2.030 -3.068 6.027 1.00 93.25 115 ASP A C 1
ATOM 888 O O . ASP A 1 115 ? 2.761 -4.017 6.332 1.00 93.25 115 ASP A O 1
ATOM 892 N N . LEU A 1 116 ? 1.334 -3.054 4.887 1.00 94.88 116 LEU A N 1
ATOM 893 C CA . LEU A 1 116 ? 1.447 -4.108 3.878 1.00 94.88 116 LEU A CA 1
ATOM 894 C C . LEU A 1 116 ? 2.664 -3.953 2.960 1.00 94.88 116 LEU A C 1
ATOM 896 O O . LEU A 1 116 ? 2.945 -4.875 2.188 1.00 94.88 116 LEU A O 1
ATOM 900 N N . LEU A 1 117 ? 3.397 -2.838 3.014 1.00 92.81 117 LEU A N 1
ATOM 901 C CA . LEU A 1 117 ? 4.559 -2.628 2.155 1.00 92.81 117 LEU A CA 1
ATOM 902 C C . LEU A 1 117 ? 5.633 -3.710 2.349 1.00 92.81 117 LEU A C 1
ATOM 904 O O . LEU A 1 117 ? 5.999 -4.324 1.345 1.00 92.81 117 LEU A O 1
ATOM 908 N N . PRO A 1 118 ? 6.108 -4.032 3.571 1.00 92.38 118 PRO A N 1
ATOM 909 C CA . PRO A 1 118 ? 7.129 -5.064 3.740 1.00 92.38 118 PRO A CA 1
ATOM 910 C C . PRO A 1 118 ? 6.748 -6.443 3.166 1.00 92.38 118 PRO A C 1
ATOM 912 O O . PRO A 1 118 ? 7.535 -6.976 2.375 1.00 92.38 118 PRO A O 1
ATOM 915 N N . PRO A 1 119 ? 5.577 -7.044 3.484 1.00 94.94 119 PRO A N 1
ATOM 916 C CA . PRO A 1 119 ? 5.232 -8.357 2.941 1.00 94.94 119 PRO A CA 1
ATOM 917 C C . PRO A 1 119 ? 5.013 -8.337 1.423 1.00 94.94 119 PRO A C 1
ATOM 919 O O . PRO A 1 119 ? 5.402 -9.293 0.746 1.00 94.94 119 PRO A O 1
ATOM 922 N N . LEU A 1 120 ? 4.441 -7.263 0.866 1.00 95.62 120 LEU A N 1
ATOM 923 C CA . LEU A 1 120 ? 4.217 -7.161 -0.580 1.00 95.62 120 LEU A CA 1
ATOM 924 C C . LEU A 1 120 ? 5.520 -6.933 -1.346 1.00 95.62 120 LEU A C 1
ATOM 926 O O . LEU A 1 120 ? 5.726 -7.579 -2.370 1.00 95.62 120 LEU A O 1
ATOM 930 N N . SER A 1 121 ? 6.438 -6.110 -0.837 1.00 94.06 121 SER A N 1
ATOM 931 C CA . SER A 1 121 ? 7.758 -5.935 -1.451 1.00 94.06 121 SER A CA 1
ATOM 932 C C . SER A 1 121 ? 8.556 -7.236 -1.442 1.00 94.06 121 SER A C 1
ATOM 934 O O . SER A 1 121 ? 9.074 -7.644 -2.480 1.00 94.06 121 SER A O 1
ATOM 936 N N . ALA A 1 122 ? 8.587 -7.954 -0.315 1.00 94.50 122 ALA A N 1
ATOM 937 C CA . ALA A 1 122 ? 9.272 -9.244 -0.238 1.00 94.50 122 ALA A CA 1
ATOM 938 C C . ALA A 1 122 ? 8.693 -10.272 -1.230 1.00 94.50 122 ALA A C 1
ATOM 940 O O . ALA A 1 122 ? 9.441 -10.985 -1.905 1.00 94.50 122 ALA A O 1
ATOM 941 N N . ALA A 1 123 ? 7.364 -10.339 -1.353 1.00 96.62 123 ALA A N 1
ATOM 942 C CA . ALA A 1 123 ? 6.707 -11.235 -2.299 1.00 96.62 123 ALA A CA 1
ATOM 943 C C . ALA A 1 123 ? 6.912 -10.814 -3.764 1.00 96.62 123 ALA A C 1
ATOM 945 O O . ALA A 1 123 ? 7.098 -11.688 -4.609 1.00 96.62 123 ALA A O 1
ATOM 946 N N . ALA A 1 124 ? 6.934 -9.512 -4.064 1.00 95.88 124 ALA A N 1
ATOM 947 C CA . ALA A 1 124 ? 7.205 -9.001 -5.406 1.00 95.88 124 ALA A CA 1
ATOM 948 C C . ALA A 1 124 ? 8.618 -9.372 -5.872 1.00 95.88 124 ALA A C 1
ATOM 950 O O . ALA A 1 124 ? 8.773 -9.860 -6.990 1.00 95.88 124 ALA A O 1
ATOM 951 N N . THR A 1 125 ? 9.629 -9.219 -5.007 1.00 94.50 125 THR A N 1
ATOM 952 C CA . THR A 1 125 ? 11.001 -9.674 -5.290 1.00 94.50 125 THR A CA 1
ATOM 953 C C . THR A 1 125 ? 11.031 -11.168 -5.589 1.00 94.50 125 THR A C 1
ATOM 955 O O . THR A 1 125 ? 11.634 -11.596 -6.573 1.00 94.50 125 THR A O 1
ATOM 958 N N . ARG A 1 126 ? 10.373 -11.972 -4.743 1.00 95.75 126 ARG A N 1
ATOM 959 C CA . ARG A 1 126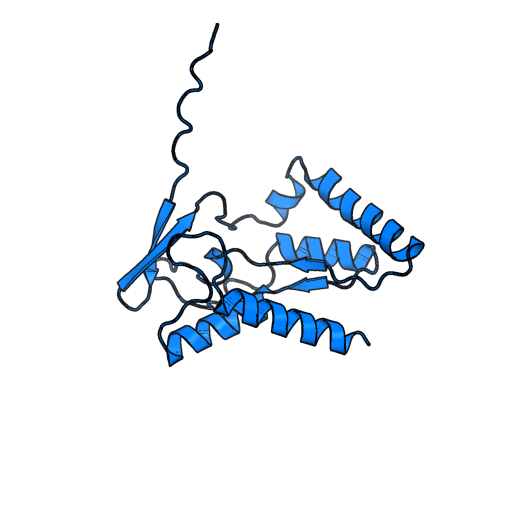 ? 10.365 -13.432 -4.875 1.00 95.75 126 ARG A CA 1
ATOM 960 C C . ARG A 1 126 ? 9.729 -13.880 -6.194 1.00 95.75 126 ARG A C 1
ATOM 962 O O . ARG A 1 126 ? 10.401 -14.538 -6.981 1.00 95.75 126 ARG A O 1
ATOM 969 N N . LEU A 1 127 ? 8.487 -13.471 -6.464 1.00 95.69 127 LEU A N 1
ATOM 970 C CA . LEU A 1 127 ? 7.769 -13.855 -7.687 1.00 95.69 127 LEU A CA 1
ATOM 971 C C . LEU A 1 127 ? 8.493 -13.388 -8.948 1.00 95.69 127 LEU A C 1
ATOM 973 O O . LEU A 1 127 ? 8.605 -14.132 -9.921 1.00 95.69 127 LEU A O 1
ATOM 977 N N . TRP A 1 128 ? 9.057 -12.181 -8.925 1.00 94.94 128 TRP A N 1
ATOM 978 C CA . TRP A 1 128 ? 9.802 -11.693 -10.074 1.00 94.94 128 TRP A CA 1
ATOM 979 C C . TRP A 1 128 ? 11.046 -12.535 -10.371 1.00 94.94 128 TRP A C 1
ATOM 981 O O . TRP A 1 128 ? 11.374 -12.764 -11.535 1.00 94.94 128 TRP A O 1
ATOM 991 N N . ASN A 1 129 ? 11.753 -12.991 -9.338 1.00 93.62 129 ASN A N 1
ATOM 992 C CA . ASN A 1 129 ? 12.953 -13.805 -9.505 1.00 93.62 129 ASN A CA 1
ATOM 993 C C . ASN A 1 129 ? 12.638 -15.252 -9.902 1.00 93.62 129 ASN A C 1
ATOM 995 O O . ASN A 1 129 ? 13.410 -15.842 -10.655 1.00 93.62 129 ASN A O 1
ATOM 999 N N . GLU A 1 130 ? 11.524 -15.804 -9.423 1.00 95.88 130 GLU A N 1
ATOM 1000 C CA . GLU A 1 130 ? 11.130 -17.198 -9.658 1.00 95.88 130 GLU A CA 1
ATOM 1001 C C . GLU A 1 130 ? 10.407 -17.394 -10.996 1.00 95.88 130 GLU A C 1
ATOM 1003 O O . GLU A 1 130 ? 10.748 -18.305 -11.750 1.00 95.88 130 GLU A O 1
ATOM 1008 N N . SER A 1 131 ? 9.429 -16.541 -11.307 1.00 95.75 131 SER A N 1
ATOM 1009 C CA . SER A 1 131 ? 8.494 -16.748 -12.423 1.00 95.75 131 SER A CA 1
ATOM 1010 C C . SER A 1 131 ? 8.308 -15.528 -13.326 1.00 95.75 131 SER A C 1
ATOM 1012 O O . SER A 1 131 ? 7.600 -15.620 -14.326 1.00 95.75 131 SER A O 1
ATOM 1014 N N . ARG A 1 132 ? 8.955 -14.392 -13.020 1.00 94.25 132 ARG A N 1
ATOM 1015 C CA . ARG A 1 132 ? 8.730 -13.098 -13.703 1.00 94.25 132 ARG A CA 1
ATOM 1016 C C . ARG A 1 132 ? 7.281 -12.605 -13.584 1.00 94.25 132 ARG A C 1
ATOM 1018 O O . ARG A 1 132 ? 6.812 -11.814 -14.404 1.00 94.25 132 ARG A O 1
ATOM 1025 N N . GLU A 1 133 ? 6.577 -13.041 -12.544 1.00 95.94 133 GLU A N 1
ATOM 1026 C CA . GLU A 1 133 ? 5.217 -12.599 -12.241 1.00 95.94 133 GLU A CA 1
ATOM 1027 C C . GLU A 1 133 ? 5.212 -11.327 -11.385 1.00 95.94 133 GLU A C 1
ATOM 1029 O O . GLU A 1 133 ? 6.189 -10.973 -10.718 1.00 95.94 133 GLU A O 1
ATOM 1034 N N . LEU A 1 134 ? 4.084 -10.618 -11.417 1.00 97.06 134 LEU A N 1
ATOM 1035 C CA . LEU A 1 134 ? 3.850 -9.384 -10.671 1.00 97.06 134 LEU A CA 1
ATOM 1036 C C . LEU A 1 134 ? 2.700 -9.591 -9.680 1.00 97.06 134 LEU A C 1
ATOM 1038 O O . LEU A 1 134 ? 1.845 -10.446 -9.875 1.00 97.06 134 LEU A O 1
ATOM 1042 N N . LEU A 1 135 ? 2.660 -8.761 -8.641 1.00 97.69 135 LEU A N 1
ATOM 1043 C CA . LEU A 1 135 ? 1.552 -8.634 -7.695 1.00 97.69 135 LEU A CA 1
ATOM 1044 C C . LEU A 1 135 ? 0.529 -7.577 -8.139 1.00 97.69 135 LEU A C 1
ATOM 1046 O O . LEU A 1 135 ? -0.530 -7.465 -7.536 1.00 97.69 135 LEU A O 1
ATOM 1050 N N . TRP A 1 136 ? 0.849 -6.772 -9.155 1.00 96.94 136 TRP A N 1
ATOM 1051 C CA . TRP A 1 136 ? -0.038 -5.782 -9.766 1.00 96.94 136 TRP A CA 1
ATOM 1052 C C . TRP A 1 136 ? -0.232 -6.082 -11.240 1.00 96.94 136 TRP A C 1
ATOM 1054 O O . TRP A 1 136 ? 0.700 -6.511 -11.924 1.00 96.94 136 TRP A O 1
ATOM 1064 N N . TRP A 1 137 ? -1.420 -5.763 -11.749 1.00 96.94 137 TRP A N 1
ATOM 1065 C CA . TRP A 1 137 ? -1.638 -5.713 -13.188 1.00 96.94 137 TRP A CA 1
ATOM 1066 C C . TRP A 1 137 ? -0.727 -4.668 -13.825 1.00 96.94 137 TRP A C 1
ATOM 1068 O O . TRP A 1 137 ? -0.381 -3.650 -13.220 1.00 96.94 137 TRP A O 1
ATOM 1078 N N . ARG A 1 138 ? -0.315 -4.907 -15.070 1.00 94.94 138 ARG A N 1
ATOM 1079 C CA . ARG A 1 138 ? 0.682 -4.057 -15.736 1.00 94.94 138 ARG A CA 1
ATOM 1080 C C . ARG A 1 138 ? 0.172 -2.641 -15.977 1.00 94.94 138 ARG A C 1
ATOM 1082 O O . ARG A 1 138 ? 0.940 -1.692 -15.845 1.00 94.94 138 ARG A O 1
ATOM 1089 N N . ASP A 1 139 ? -1.110 -2.508 -16.261 1.00 93.50 139 ASP A N 1
ATOM 1090 C CA . ASP A 1 139 ? -1.809 -1.297 -16.679 1.00 93.50 139 ASP A CA 1
ATOM 1091 C C . ASP A 1 139 ? -2.898 -0.825 -15.707 1.00 93.50 139 ASP A C 1
ATOM 1093 O O . ASP A 1 139 ? -3.543 0.184 -15.977 1.00 93.50 139 ASP A O 1
ATOM 1097 N N . ASP A 1 140 ? -3.030 -1.480 -14.551 1.00 93.56 140 ASP A N 1
ATOM 1098 C CA . ASP A 1 140 ? -3.955 -1.092 -13.483 1.00 93.56 140 ASP A CA 1
ATOM 1099 C C . ASP A 1 140 ? -3.212 -0.538 -12.251 1.00 93.56 140 ASP A C 1
ATOM 1101 O O . ASP A 1 140 ? -2.006 -0.758 -12.047 1.00 93.56 140 ASP A O 1
ATOM 1105 N N . THR A 1 141 ? -3.955 0.190 -11.419 1.00 91.88 141 THR A N 1
ATOM 1106 C CA . THR A 1 141 ? -3.530 0.704 -10.111 1.00 91.88 141 THR A CA 1
ATOM 1107 C C . THR A 1 141 ? -3.697 -0.323 -8.991 1.00 91.88 141 THR A C 1
ATOM 1109 O O . THR A 1 141 ? -3.069 -0.185 -7.940 1.00 91.88 141 THR A O 1
ATOM 1112 N N . HIS A 1 142 ? -4.517 -1.350 -9.206 1.00 95.44 142 HIS A N 1
ATOM 1113 C CA . HIS A 1 142 ? -4.811 -2.404 -8.246 1.00 95.44 142 HIS A CA 1
ATOM 1114 C C . HIS A 1 142 ? -3.867 -3.597 -8.399 1.00 95.44 142 HIS A C 1
ATOM 1116 O O . HIS A 1 142 ? -3.353 -3.905 -9.481 1.00 95.44 142 HIS A O 1
ATOM 1122 N N . TRP A 1 143 ? -3.652 -4.280 -7.278 1.00 96.06 143 TRP A N 1
ATOM 1123 C CA . TRP A 1 143 ? -3.009 -5.584 -7.269 1.00 96.06 143 TRP A CA 1
ATOM 1124 C C . TRP A 1 143 ? -3.832 -6.625 -8.054 1.00 96.06 143 TRP A C 1
ATOM 1126 O O . TRP A 1 143 ? -5.039 -6.470 -8.244 1.00 96.06 143 TRP A O 1
ATOM 1136 N N . ASN A 1 144 ? -3.178 -7.687 -8.514 1.00 98.12 144 ASN A N 1
ATOM 1137 C CA . ASN A 1 144 ? -3.823 -8.844 -9.135 1.00 98.12 144 ASN A CA 1
ATOM 1138 C C . ASN A 1 144 ? -4.148 -9.927 -8.087 1.00 98.12 144 ASN A C 1
ATOM 1140 O O . ASN A 1 144 ? -4.017 -9.710 -6.880 1.00 98.12 144 ASN A O 1
ATOM 1144 N N . GLU A 1 145 ? -4.570 -11.106 -8.534 1.00 98.00 145 GLU A N 1
ATOM 1145 C CA . GLU A 1 145 ? -4.882 -12.257 -7.684 1.00 98.00 145 GLU A CA 1
ATOM 1146 C C . GLU A 1 145 ? -3.724 -12.659 -6.760 1.00 98.00 145 GLU A C 1
ATOM 1148 O O . GLU A 1 145 ? -3.958 -12.956 -5.585 1.00 98.00 145 GLU A O 1
ATOM 1153 N N . HIS A 1 146 ? -2.477 -12.594 -7.236 1.00 97.62 146 HIS A N 1
ATOM 1154 C CA . HIS A 1 146 ? -1.306 -12.879 -6.410 1.00 97.62 146 HIS A CA 1
ATOM 1155 C C . HIS A 1 146 ? -1.134 -11.822 -5.316 1.00 97.62 146 HIS A C 1
ATOM 1157 O O . HIS A 1 146 ? -0.917 -12.171 -4.154 1.00 97.62 146 HIS A O 1
ATOM 1163 N N . GLY A 1 147 ? -1.271 -10.536 -5.653 1.00 98.00 147 GLY A N 1
ATOM 1164 C CA . GLY A 1 147 ? -1.188 -9.454 -4.668 1.00 98.00 147 GLY A CA 1
ATOM 1165 C C . GLY A 1 147 ? -2.292 -9.530 -3.614 1.00 98.00 147 GLY A C 1
ATOM 1166 O O . GLY A 1 147 ? -1.999 -9.427 -2.420 1.00 98.00 147 GLY A O 1
ATOM 1167 N N . HIS A 1 148 ? -3.527 -9.834 -4.022 1.00 98.31 148 HIS A N 1
ATOM 1168 C CA . HIS A 1 148 ? -4.629 -10.103 -3.098 1.00 98.31 148 HIS A CA 1
ATOM 1169 C C . HIS A 1 148 ? -4.327 -11.277 -2.158 1.00 98.31 148 HIS A C 1
ATOM 1171 O O . HIS A 1 148 ? -4.520 -11.155 -0.946 1.00 98.31 148 HIS A O 1
ATOM 1177 N N . ALA A 1 149 ? -3.832 -12.400 -2.689 1.00 98.38 149 ALA A N 1
ATOM 1178 C CA . ALA A 1 149 ? -3.523 -13.583 -1.890 1.00 98.38 149 ALA A CA 1
ATOM 1179 C C . ALA A 1 149 ? -2.426 -13.308 -0.847 1.00 98.38 149 ALA A C 1
ATOM 1181 O O . ALA A 1 149 ? -2.567 -13.693 0.316 1.00 98.38 149 ALA A O 1
ATOM 1182 N N . ILE A 1 150 ? -1.361 -12.597 -1.235 1.00 98.19 150 ILE A N 1
ATOM 1183 C CA . ILE A 1 150 ? -0.273 -12.224 -0.322 1.00 98.19 150 ILE A CA 1
ATOM 1184 C C . ILE A 1 150 ? -0.761 -11.256 0.759 1.00 98.19 150 ILE A C 1
ATOM 1186 O O . ILE A 1 150 ? -0.468 -11.472 1.937 1.00 98.19 150 ILE A O 1
ATOM 1190 N N . ALA A 1 151 ? -1.521 -10.220 0.388 1.00 98.19 151 ALA A N 1
ATOM 1191 C CA . ALA A 1 151 ? -2.062 -9.261 1.349 1.00 98.19 151 ALA A CA 1
ATOM 1192 C C . ALA A 1 151 ? -2.978 -9.954 2.369 1.00 98.19 151 ALA A C 1
ATOM 1194 O O . ALA A 1 151 ? -2.803 -9.781 3.574 1.00 98.19 151 ALA A O 1
ATOM 1195 N N . ALA A 1 152 ? -3.901 -10.800 1.902 1.00 98.19 152 ALA A N 1
ATOM 1196 C CA . ALA A 1 152 ? -4.805 -11.547 2.770 1.00 98.19 152 ALA A CA 1
ATOM 1197 C C . ALA A 1 152 ? -4.045 -12.469 3.738 1.00 98.19 152 ALA A C 1
ATOM 1199 O O . ALA A 1 152 ? -4.325 -12.462 4.937 1.00 98.19 152 ALA A O 1
ATOM 1200 N N . ALA A 1 153 ? -3.051 -13.219 3.248 1.00 98.00 153 ALA A N 1
ATOM 1201 C CA . ALA A 1 153 ? -2.233 -14.089 4.092 1.00 98.00 153 ALA A CA 1
ATOM 1202 C C . ALA A 1 153 ? -1.469 -13.298 5.169 1.00 98.00 153 ALA A C 1
ATOM 1204 O O . ALA A 1 153 ? -1.454 -13.703 6.333 1.00 98.00 153 ALA A O 1
ATOM 1205 N N . ALA A 1 154 ? -0.890 -12.150 4.805 1.00 97.44 154 ALA A N 1
ATOM 1206 C CA . ALA A 1 154 ? -0.175 -11.282 5.736 1.00 97.44 154 ALA A CA 1
ATOM 1207 C C . ALA A 1 154 ? -1.104 -10.688 6.812 1.00 97.44 154 ALA A C 1
ATOM 1209 O O . ALA A 1 154 ? -0.749 -10.677 7.990 1.00 97.44 154 ALA A O 1
ATOM 1210 N N . ILE A 1 155 ? -2.311 -10.254 6.430 1.00 97.00 155 ILE A N 1
ATOM 1211 C CA . ILE A 1 155 ? -3.324 -9.735 7.364 1.00 97.00 155 ILE A CA 1
ATOM 1212 C C . ILE A 1 155 ? -3.779 -10.830 8.333 1.00 97.00 155 ILE A C 1
ATOM 1214 O O . ILE A 1 155 ? -3.841 -10.597 9.538 1.00 97.00 155 ILE A O 1
ATOM 1218 N N . VAL A 1 156 ? -4.069 -12.035 7.835 1.00 96.19 156 VAL A N 1
ATOM 1219 C CA . VAL A 1 156 ? -4.480 -13.166 8.683 1.00 96.19 156 VAL A CA 1
ATOM 1220 C C . VAL A 1 156 ? -3.388 -13.523 9.689 1.00 96.19 156 VAL A C 1
ATOM 1222 O O . VAL A 1 156 ? -3.687 -13.747 10.861 1.00 96.19 156 VAL A O 1
ATOM 1225 N N . GLU A 1 157 ? -2.129 -13.552 9.257 1.00 95.38 157 GLU A N 1
ATOM 1226 C CA . GLU A 1 157 ? -0.996 -13.798 10.148 1.00 95.38 157 GLU A CA 1
ATOM 1227 C C . GLU A 1 157 ? -0.862 -12.698 11.210 1.00 95.38 157 GLU A C 1
ATOM 1229 O O . GLU A 1 157 ? -0.689 -13.000 12.391 1.00 95.38 157 GLU A O 1
ATOM 1234 N N . ARG A 1 158 ? -1.025 -11.424 10.828 1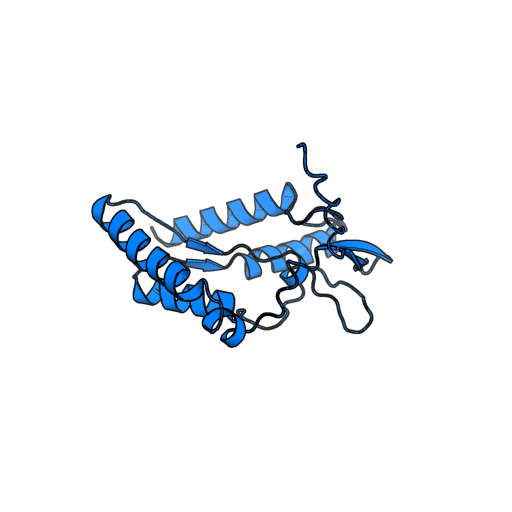.00 94.25 158 ARG A N 1
ATOM 1235 C CA . ARG A 1 158 ? -1.020 -10.296 11.770 1.00 94.25 158 ARG A CA 1
ATOM 1236 C C . ARG A 1 158 ? -2.122 -10.430 12.821 1.00 94.25 158 ARG A C 1
ATOM 1238 O O . ARG A 1 158 ? -1.832 -10.278 14.005 1.00 94.25 158 ARG A O 1
ATOM 1245 N N . LEU A 1 159 ? -3.346 -10.753 12.399 1.00 92.00 159 LEU A N 1
ATOM 1246 C CA . LEU A 1 159 ? -4.502 -10.938 13.284 1.00 92.00 159 LEU A CA 1
ATOM 1247 C C . LEU A 1 159 ? -4.335 -12.120 14.248 1.00 92.00 159 LEU A C 1
ATOM 1249 O O . LEU A 1 159 ? -4.905 -12.102 15.334 1.00 92.00 159 LEU A O 1
ATOM 1253 N N . ARG A 1 160 ? -3.575 -13.156 13.871 1.00 90.94 160 ARG A N 1
ATOM 1254 C CA . ARG A 1 160 ? -3.292 -14.301 14.751 1.00 90.94 160 ARG A CA 1
ATOM 1255 C C . ARG A 1 160 ? -2.305 -13.975 15.868 1.00 90.94 160 ARG A C 1
ATOM 1257 O O . ARG A 1 160 ? -2.387 -14.614 16.905 1.00 90.94 160 ARG A O 1
ATOM 1264 N N . ARG A 1 161 ? -1.391 -13.023 15.659 1.00 84.75 161 ARG A N 1
ATOM 1265 C CA . ARG A 1 161 ? -0.366 -12.632 16.647 1.00 84.75 161 ARG A CA 1
ATOM 1266 C C . ARG A 1 161 ? -0.877 -11.689 17.738 1.00 84.75 161 ARG A C 1
ATOM 1268 O O . ARG A 1 161 ? -0.201 -11.532 18.742 1.00 84.75 161 ARG A O 1
ATOM 1275 N N . GLU A 1 162 ? -2.029 -11.061 17.517 1.00 70.88 162 GLU A N 1
ATOM 1276 C CA . GLU A 1 162 ? -2.718 -10.177 18.476 1.00 70.88 162 GLU A CA 1
ATOM 1277 C C . GLU A 1 162 ? -3.730 -10.931 19.362 1.00 70.88 162 GLU A C 1
ATOM 1279 O O . GLU A 1 162 ? -4.438 -10.315 20.153 1.00 70.88 162 GLU A O 1
ATOM 1284 N N . ARG A 1 163 ? -3.839 -12.256 19.201 1.00 57.41 163 ARG A N 1
ATOM 1285 C CA . ARG A 1 163 ? -4.656 -13.138 20.046 1.00 57.41 163 ARG A CA 1
ATOM 1286 C C . ARG A 1 163 ? -3.787 -13.835 21.078 1.00 57.41 163 ARG A C 1
ATOM 1288 O O . ARG A 1 163 ? -4.310 -14.061 22.188 1.00 57.41 163 ARG A O 1
#

pLDDT: mean 87.73, std 12.61, range [45.72, 98.38]

Sequence (163 aa):
LLSALEPARPLPIRKERLADGSPLHFYSAYDQRRTREDMLAHKNFPAFKSLFAELADEVKQREIATLVVVAPTKDRVYPTAADGSVTPGGLGESTTGFMAEVNDLCDAHELPCFDLLPPLSAAATRLWNESRELLWWRDDTHWNEHGHAIAAAAIVERLRRER

Foldseek 3Di:
DPPPPDPPDPQDKDWFAEPVRDTFIDRVVLVQPDALVNLCPDPCNVVVLVVLVVVLVVCVVVVDQDEAEDEHWPCQQFPQDPVRYTDGLPNDDDQGSVRVVVVVSCVVSVHHYYYPSNQQSVVRNVCCVPPNDGQCDRHDRDGDPNVVVSSVVVVVVSVVVVD

Radius of gyration: 18.39 Å; chains: 1; bounding box: 47×41×45 Å